Protein AF-A0A2U1K1M8-F1 (afdb_monomer_lite)

Foldseek 3Di:
DVVVVVVVVVVVVVVLVVVVVVVVVVLVVVVVVLVVVVVVVCCCPVVVPPPVDPPVVVDDPVNNVVVVVVNVVVVVVVVCCCPVVNPVVVVVVVVVVVVVVVVVVVVD

Structure (mmCIF, N/CA/C/O backbone):
data_AF-A0A2U1K1M8-F1
#
_entry.id   AF-A0A2U1K1M8-F1
#
loop_
_atom_site.group_PDB
_atom_site.id
_atom_site.type_symbol
_atom_site.label_atom_id
_atom_site.label_alt_id
_atom_site.label_comp_id
_atom_site.label_asym_id
_atom_site.label_entity_id
_atom_site.label_seq_id
_atom_site.pdbx_PDB_ins_code
_atom_site.Cartn_x
_atom_site.Cartn_y
_atom_site.Cartn_z
_atom_site.occupancy
_atom_site.B_iso_or_equiv
_atom_site.auth_seq_id
_atom_site.auth_comp_id
_atom_site.auth_asym_id
_atom_site.auth_atom_id
_atom_site.pdbx_PDB_model_num
ATOM 1 N N . MET A 1 1 ? -31.368 1.821 29.567 1.00 57.88 1 MET A N 1
ATOM 2 C CA . MET A 1 1 ? -29.893 1.701 29.676 1.00 57.88 1 MET A CA 1
ATOM 3 C C . MET A 1 1 ? -29.294 0.768 28.622 1.00 57.88 1 MET A C 1
ATOM 5 O O . MET A 1 1 ? -28.235 1.090 28.105 1.00 57.88 1 MET A O 1
ATOM 9 N N . GLU A 1 2 ? -29.953 -0.336 28.255 1.00 57.16 2 GLU A N 1
ATOM 10 C CA . GLU A 1 2 ? -29.450 -1.288 27.241 1.00 57.16 2 GLU A CA 1
ATOM 11 C C . GLU A 1 2 ? -29.419 -0.730 25.808 1.00 57.16 2 GLU A C 1
ATOM 13 O O . GLU A 1 2 ? -28.498 -1.015 25.053 1.00 57.16 2 GLU A O 1
ATOM 18 N N . ILE A 1 3 ? -30.365 0.146 25.460 1.00 66.19 3 ILE A N 1
ATOM 19 C CA . ILE A 1 3 ? -30.487 0.724 24.111 1.00 66.19 3 ILE A CA 1
ATOM 20 C C . ILE A 1 3 ? -29.250 1.567 23.746 1.00 66.19 3 ILE A C 1
ATOM 22 O O . ILE A 1 3 ? -28.656 1.381 22.690 1.00 66.19 3 ILE A O 1
ATOM 26 N N . HIS A 1 4 ? -28.786 2.421 24.668 1.00 63.06 4 HIS A N 1
ATOM 27 C CA . HIS A 1 4 ? -27.564 3.212 24.472 1.00 63.06 4 HIS A CA 1
ATOM 28 C C . HIS A 1 4 ? -26.294 2.354 24.435 1.00 63.06 4 HIS A C 1
ATOM 30 O O . HIS A 1 4 ? -25.322 2.726 23.785 1.00 63.06 4 HIS A O 1
ATOM 36 N N . ARG A 1 5 ? -26.288 1.199 25.114 1.00 66.44 5 ARG A N 1
ATOM 37 C CA . ARG A 1 5 ? -25.160 0.258 25.073 1.00 66.44 5 ARG A CA 1
ATOM 38 C C . ARG A 1 5 ? -25.030 -0.369 23.685 1.00 66.44 5 ARG A C 1
ATOM 40 O O . ARG A 1 5 ? -23.929 -0.371 23.140 1.00 66.44 5 ARG A O 1
ATOM 47 N N . ASN A 1 6 ? -26.144 -0.819 23.108 1.00 74.00 6 ASN A N 1
ATOM 48 C CA . ASN A 1 6 ? -26.162 -1.371 21.753 1.00 74.00 6 ASN A CA 1
ATOM 49 C C . ASN A 1 6 ? -25.720 -0.333 20.716 1.00 74.00 6 ASN A C 1
ATOM 51 O O . ASN A 1 6 ? -24.874 -0.645 19.887 1.00 74.00 6 ASN A O 1
ATOM 55 N N . GLU A 1 7 ? -26.183 0.916 20.824 1.00 75.12 7 GLU A N 1
ATOM 56 C CA . GLU A 1 7 ? -25.742 2.004 19.937 1.00 75.12 7 GLU A CA 1
ATOM 57 C C . GLU A 1 7 ? -24.223 2.251 19.985 1.00 75.12 7 GLU A C 1
ATOM 59 O O . GLU A 1 7 ? -23.598 2.507 18.955 1.00 75.12 7 GLU A O 1
ATOM 64 N N . TYR A 1 8 ? -23.608 2.199 21.174 1.00 75.06 8 TYR A N 1
ATOM 65 C CA . TYR A 1 8 ? -22.160 2.382 21.322 1.00 75.06 8 TYR A CA 1
ATOM 66 C C . TYR A 1 8 ? -21.369 1.205 20.744 1.00 75.06 8 TYR A C 1
ATOM 68 O O . TYR A 1 8 ? -20.386 1.423 20.034 1.00 75.06 8 TYR A O 1
ATOM 76 N N . GLN A 1 9 ? -21.812 -0.028 21.007 1.00 75.12 9 GLN A N 1
ATOM 77 C CA . GLN A 1 9 ? -21.178 -1.227 20.453 1.00 75.12 9 GLN A CA 1
ATOM 78 C C . GLN A 1 9 ? -21.289 -1.262 18.925 1.00 75.12 9 GLN A C 1
ATOM 80 O O . GLN A 1 9 ? -20.314 -1.564 18.241 1.00 75.12 9 GLN A O 1
ATOM 85 N N . GLU A 1 10 ? -22.445 -0.892 18.377 1.00 74.75 10 GLU A N 1
ATOM 86 C CA . GLU A 1 10 ? -22.675 -0.859 16.934 1.00 74.75 10 GLU A CA 1
ATOM 87 C C . GLU A 1 10 ? -21.791 0.193 16.245 1.00 74.75 10 GLU A C 1
ATOM 89 O O . GLU A 1 10 ? -21.143 -0.102 15.237 1.00 74.75 10 GLU A O 1
ATOM 94 N N . LYS A 1 11 ? -21.660 1.392 16.830 1.00 78.38 11 LYS A N 1
ATOM 95 C CA . LYS A 1 11 ? -20.746 2.434 16.326 1.00 78.38 11 LYS A CA 1
ATOM 96 C C . LYS A 1 11 ? -19.290 1.973 16.314 1.00 78.38 11 LYS A C 1
ATOM 98 O O . LYS A 1 11 ? -18.592 2.208 15.328 1.00 78.38 11 LYS A O 1
ATOM 103 N N . GLU A 1 12 ? -18.838 1.296 17.366 1.00 77.50 12 GLU A N 1
ATOM 104 C CA . GLU A 1 12 ? -17.462 0.802 17.467 1.00 77.50 12 GLU A CA 1
ATOM 105 C C . GLU A 1 12 ? -17.166 -0.295 16.428 1.00 77.50 12 GLU A C 1
ATOM 107 O O . GLU A 1 12 ? -16.140 -0.245 15.742 1.00 77.50 12 GLU A O 1
ATOM 112 N N . LEU A 1 13 ? -18.099 -1.232 16.227 1.00 76.75 13 LEU A N 1
ATOM 113 C CA . LEU A 1 13 ? -18.001 -2.271 15.194 1.00 76.75 13 LEU A CA 1
ATOM 114 C C . LEU A 1 13 ? -17.941 -1.673 13.781 1.00 76.75 13 LEU A C 1
ATOM 116 O O . LEU A 1 13 ? -17.097 -2.069 12.968 1.00 76.75 13 LEU A O 1
ATOM 120 N N . VAL A 1 14 ? -18.783 -0.676 13.499 1.00 78.00 14 VAL A N 1
ATOM 121 C CA . VAL A 1 14 ? -18.777 0.053 12.221 1.00 78.00 14 VAL A CA 1
ATOM 122 C C . VAL A 1 14 ? -17.448 0.779 12.011 1.00 78.00 14 VAL A C 1
ATOM 124 O O . VAL A 1 14 ? -16.916 0.797 10.896 1.00 78.00 14 VAL A O 1
ATOM 127 N N . GLU A 1 15 ? -16.870 1.356 13.061 1.00 76.69 15 GLU A N 1
ATOM 128 C CA . GLU A 1 15 ? -15.599 2.070 12.971 1.00 76.69 15 GLU A CA 1
ATOM 129 C C . GLU A 1 15 ? -14.413 1.127 12.717 1.00 76.69 15 GLU A C 1
ATOM 131 O O . GLU A 1 15 ? -13.528 1.442 11.911 1.00 76.69 15 GLU A O 1
ATOM 136 N N . ILE A 1 16 ? -14.421 -0.056 13.336 1.00 75.94 16 ILE A N 1
ATOM 137 C CA . ILE A 1 16 ? -13.453 -1.131 13.080 1.00 75.94 16 ILE A CA 1
ATOM 138 C C . ILE A 1 16 ? -13.560 -1.598 11.624 1.00 75.94 16 ILE A C 1
ATOM 140 O O . ILE A 1 16 ? -12.555 -1.606 10.903 1.00 75.94 16 ILE A O 1
ATOM 144 N N . ALA A 1 17 ? -14.774 -1.896 11.152 1.00 73.75 17 ALA A N 1
ATOM 145 C CA . ALA A 1 17 ? -15.017 -2.278 9.763 1.00 73.75 17 ALA A CA 1
ATOM 146 C C . ALA A 1 17 ? -14.530 -1.193 8.784 1.00 73.75 17 ALA A C 1
ATOM 148 O O . ALA A 1 17 ? -13.829 -1.489 7.811 1.00 73.75 17 ALA A O 1
ATOM 149 N N . ARG A 1 18 ? -14.789 0.089 9.082 1.00 74.00 18 ARG A N 1
ATOM 150 C CA . ARG A 1 18 ? -14.281 1.224 8.291 1.00 74.00 18 ARG A CA 1
ATOM 151 C C . ARG A 1 18 ? -12.759 1.265 8.229 1.00 74.00 18 ARG A C 1
ATOM 153 O O . ARG A 1 18 ? -12.205 1.509 7.156 1.00 74.00 18 ARG A O 1
ATOM 160 N N . ARG A 1 19 ? -12.066 1.043 9.350 1.00 73.75 19 ARG A N 1
ATOM 161 C CA . ARG A 1 19 ? -10.592 1.037 9.394 1.00 73.75 19 ARG A CA 1
ATOM 162 C C . ARG A 1 19 ? -10.015 -0.110 8.568 1.00 73.75 19 ARG A C 1
ATOM 164 O O . ARG A 1 19 ? -9.051 0.127 7.836 1.00 73.75 19 ARG A O 1
ATOM 171 N N . LYS A 1 20 ? -10.626 -1.300 8.616 1.00 69.38 20 LYS A N 1
ATOM 172 C CA . LYS A 1 20 ? -10.247 -2.441 7.763 1.00 69.38 20 LYS A CA 1
ATOM 173 C C . LYS A 1 20 ? -10.362 -2.087 6.285 1.00 69.38 20 LYS A C 1
ATOM 175 O O . LYS A 1 20 ? -9.379 -2.184 5.555 1.00 69.38 20 LYS A O 1
ATOM 180 N N . VAL A 1 21 ? -11.527 -1.591 5.867 1.00 72.31 21 VAL A N 1
ATOM 181 C CA . VAL A 1 21 ? -11.783 -1.215 4.468 1.00 72.31 21 VAL A CA 1
ATOM 182 C C . VAL A 1 21 ? -10.840 -0.102 4.007 1.00 72.31 21 VAL A C 1
ATOM 184 O O . VAL A 1 21 ? -10.323 -0.159 2.895 1.00 72.31 21 VAL A O 1
ATOM 187 N N . LYS A 1 22 ? -10.552 0.892 4.857 1.00 72.50 22 LYS A N 1
ATOM 188 C CA . LYS A 1 22 ? -9.645 1.997 4.513 1.00 72.50 22 LYS A CA 1
ATOM 189 C C . LYS A 1 22 ? -8.202 1.524 4.308 1.00 72.50 22 LYS A C 1
ATOM 191 O O . LYS A 1 22 ? -7.565 1.964 3.352 1.00 72.50 22 LYS A O 1
ATOM 196 N N . LYS A 1 23 ? -7.706 0.613 5.155 1.00 69.06 23 LYS A N 1
ATOM 197 C CA . LYS A 1 23 ? -6.386 -0.018 4.970 1.00 69.06 23 LYS A CA 1
ATOM 198 C C . LYS A 1 23 ? -6.339 -0.844 3.686 1.00 69.06 23 LYS A C 1
ATOM 200 O O . LYS A 1 23 ? -5.415 -0.677 2.894 1.00 69.06 23 LYS A O 1
ATOM 205 N N . LEU A 1 24 ? -7.376 -1.647 3.443 1.00 70.75 24 LEU A N 1
ATOM 206 C CA . LEU A 1 24 ? -7.492 -2.462 2.236 1.00 70.75 24 LEU A CA 1
ATOM 207 C C . LEU A 1 24 ? -7.472 -1.592 0.971 1.00 70.75 24 LEU A C 1
ATOM 209 O O . LEU A 1 24 ? -6.707 -1.844 0.046 1.00 70.75 24 LEU A O 1
ATOM 213 N N . LYS A 1 25 ? -8.261 -0.513 0.962 1.00 70.19 25 LYS A N 1
ATOM 214 C CA . LYS A 1 25 ? -8.361 0.420 -0.166 1.00 70.19 25 LYS A CA 1
ATOM 215 C C . LYS A 1 25 ? -7.026 1.103 -0.471 1.00 70.19 25 LYS A C 1
ATOM 217 O O . LYS A 1 25 ? -6.676 1.240 -1.638 1.00 70.19 25 LYS A O 1
ATOM 222 N N . GLY A 1 26 ? -6.272 1.497 0.559 1.00 69.31 26 GLY A N 1
ATOM 223 C CA . GLY A 1 26 ? -4.935 2.069 0.390 1.00 69.31 26 GLY A CA 1
ATOM 224 C C . GLY A 1 26 ? -3.985 1.104 -0.318 1.00 69.31 26 GLY A C 1
ATOM 225 O O . GLY A 1 26 ? -3.331 1.484 -1.284 1.00 69.31 26 GLY A O 1
ATOM 226 N N . PHE A 1 27 ? -3.969 -0.159 0.096 1.00 71.19 27 PHE A N 1
ATOM 227 C CA . PHE A 1 27 ? -3.137 -1.181 -0.532 1.00 71.19 27 PHE A CA 1
ATOM 228 C C . PHE A 1 27 ? -3.544 -1.509 -1.964 1.00 71.19 27 PHE A C 1
ATOM 230 O O . PHE A 1 27 ? -2.681 -1.547 -2.835 1.00 71.19 27 PHE A O 1
ATOM 237 N N . TYR A 1 28 ? -4.842 -1.678 -2.232 1.00 70.62 28 TYR A N 1
ATOM 238 C CA . TYR A 1 28 ? -5.330 -1.940 -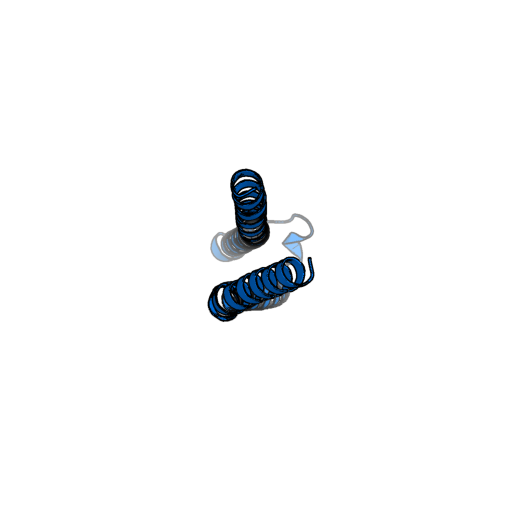3.589 1.00 70.62 28 TYR A CA 1
ATOM 239 C C . TYR A 1 28 ? -4.927 -0.833 -4.567 1.00 70.62 28 TYR A C 1
ATOM 241 O O . TYR A 1 28 ? -4.572 -1.135 -5.700 1.00 70.62 28 TYR A O 1
ATOM 249 N N . ILE A 1 29 ? -4.911 0.433 -4.134 1.00 73.50 29 ILE A N 1
ATOM 250 C CA . ILE A 1 29 ? -4.428 1.546 -4.965 1.00 73.50 29 ILE A CA 1
ATOM 251 C C . ILE A 1 29 ? -2.936 1.387 -5.284 1.00 73.50 29 ILE A C 1
ATOM 253 O O . ILE A 1 29 ? -2.549 1.501 -6.445 1.00 73.50 29 ILE A O 1
ATOM 257 N N . HIS A 1 30 ? -2.101 1.083 -4.287 1.00 71.94 30 HIS A N 1
ATOM 258 C CA . HIS A 1 30 ? -0.664 0.880 -4.507 1.00 71.94 30 HIS A CA 1
ATOM 259 C C . HIS A 1 30 ? -0.401 -0.338 -5.404 1.00 71.94 30 HIS A C 1
ATOM 261 O O . HIS A 1 30 ? 0.415 -0.258 -6.319 1.00 71.94 30 HIS A O 1
ATOM 267 N N . ALA A 1 31 ? -1.135 -1.434 -5.196 1.00 73.62 31 ALA A N 1
ATOM 268 C CA . ALA A 1 31 ? -1.064 -2.638 -6.019 1.00 73.62 31 ALA A CA 1
ATOM 269 C C . ALA A 1 31 ? -1.498 -2.387 -7.464 1.00 73.62 31 ALA A C 1
ATOM 271 O O . ALA A 1 31 ? -0.851 -2.858 -8.395 1.00 73.62 31 ALA A O 1
ATOM 272 N N . PHE A 1 32 ? -2.557 -1.605 -7.659 1.00 74.38 32 PHE A N 1
ATOM 273 C CA . PHE A 1 32 ? -3.051 -1.241 -8.981 1.00 74.38 32 PHE A CA 1
ATOM 274 C C . PHE A 1 32 ? -2.048 -0.365 -9.744 1.00 74.38 32 PHE A C 1
ATOM 276 O O . PHE A 1 32 ? -1.753 -0.638 -10.906 1.00 74.38 32 PHE A O 1
ATOM 283 N N . ILE A 1 33 ? -1.459 0.638 -9.083 1.00 76.88 33 ILE A N 1
ATOM 284 C CA . ILE A 1 33 ? -0.405 1.479 -9.674 1.00 76.88 33 ILE A CA 1
ATOM 285 C C . ILE A 1 33 ? 0.832 0.636 -10.020 1.00 76.88 33 ILE A C 1
ATOM 287 O O . ILE A 1 33 ? 1.394 0.786 -11.105 1.00 76.88 33 ILE A O 1
ATOM 291 N N . TYR A 1 34 ? 1.231 -0.281 -9.134 1.00 73.50 34 TYR A N 1
ATOM 292 C CA . TYR A 1 34 ? 2.346 -1.194 -9.379 1.00 73.50 34 TYR A CA 1
ATOM 293 C C . TYR A 1 34 ? 2.090 -2.109 -10.586 1.00 73.50 34 TYR A C 1
ATOM 295 O O . TYR A 1 34 ? 2.947 -2.223 -11.464 1.00 73.50 34 TYR A O 1
ATOM 303 N N . LEU A 1 35 ? 0.892 -2.695 -10.682 1.00 79.44 35 LEU A N 1
ATOM 304 C CA . LEU A 1 35 ? 0.490 -3.538 -11.809 1.00 79.44 35 LEU A CA 1
ATOM 305 C C . LEU A 1 35 ? 0.563 -2.777 -13.139 1.00 79.44 35 LEU A C 1
ATOM 307 O O . LEU A 1 35 ? 1.085 -3.306 -14.119 1.00 79.44 35 LEU A O 1
ATOM 311 N N . ILE A 1 36 ? 0.102 -1.523 -13.165 1.00 78.19 36 ILE A N 1
ATOM 312 C CA . ILE A 1 36 ? 0.223 -0.656 -14.345 1.00 78.19 36 ILE A CA 1
ATOM 313 C C . ILE A 1 36 ? 1.698 -0.428 -14.699 1.00 78.19 36 ILE A C 1
ATOM 315 O O . ILE A 1 36 ? 2.063 -0.537 -15.868 1.00 78.19 36 ILE A O 1
ATOM 319 N N . GLY A 1 37 ? 2.561 -0.168 -13.713 1.00 73.81 37 GLY A N 1
ATOM 320 C CA . GLY A 1 37 ? 4.001 -0.004 -13.935 1.00 73.81 37 GLY A CA 1
ATOM 321 C C . GLY A 1 37 ? 4.660 -1.239 -14.561 1.00 73.81 37 GLY A C 1
ATOM 322 O O . GLY A 1 37 ? 5.442 -1.108 -15.504 1.00 73.81 37 GLY A O 1
ATOM 323 N N . VAL A 1 38 ? 4.298 -2.438 -14.095 1.00 76.88 38 VAL A N 1
ATOM 324 C CA . VAL A 1 38 ? 4.775 -3.710 -14.664 1.00 76.88 38 VAL A CA 1
ATOM 325 C C . VAL A 1 38 ? 4.261 -3.907 -16.092 1.00 76.88 38 VAL A C 1
ATOM 327 O O . VAL A 1 38 ? 5.040 -4.266 -16.973 1.00 76.88 38 VAL A O 1
ATOM 330 N N . LEU A 1 39 ? 2.981 -3.624 -16.353 1.00 79.69 39 LEU A N 1
ATOM 331 C CA . LEU A 1 39 ? 2.406 -3.720 -17.700 1.00 79.69 39 LEU A CA 1
ATOM 332 C C . LEU A 1 39 ? 3.105 -2.775 -18.685 1.00 79.69 39 LEU A C 1
ATOM 334 O O . LEU A 1 39 ? 3.461 -3.192 -19.785 1.00 79.69 39 LEU A O 1
ATOM 338 N N . VAL A 1 40 ? 3.361 -1.527 -18.283 1.00 74.50 40 VAL A N 1
ATOM 339 C CA . VAL A 1 40 ? 4.097 -0.551 -19.105 1.00 74.50 40 VAL A CA 1
ATOM 340 C C . VAL A 1 40 ? 5.531 -1.019 -19.371 1.00 74.50 40 VAL A C 1
ATOM 342 O O . VAL A 1 40 ? 6.019 -0.877 -20.492 1.00 74.50 40 VAL A O 1
ATOM 345 N N . PHE A 1 41 ? 6.199 -1.619 -18.381 1.00 72.19 41 PHE A N 1
ATOM 346 C CA . PHE A 1 41 ? 7.537 -2.183 -18.562 1.00 72.19 41 PHE A CA 1
ATOM 347 C C . PHE A 1 41 ? 7.547 -3.346 -19.566 1.00 72.19 41 PHE A C 1
ATOM 349 O O . PHE A 1 41 ? 8.376 -3.354 -20.474 1.00 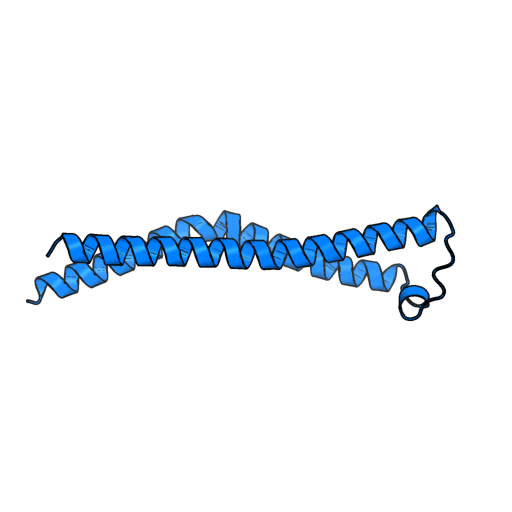72.19 41 PHE A O 1
ATOM 356 N N . ILE A 1 42 ? 6.598 -4.281 -19.457 1.00 76.00 42 ILE A N 1
ATOM 357 C CA . ILE A 1 42 ? 6.455 -5.398 -20.404 1.00 76.00 42 ILE A CA 1
ATOM 358 C C . ILE A 1 42 ? 6.180 -4.871 -21.817 1.00 76.00 42 ILE A C 1
ATOM 360 O O . ILE A 1 42 ? 6.799 -5.336 -22.769 1.00 76.00 42 ILE A O 1
ATOM 364 N N . LEU A 1 43 ? 5.307 -3.869 -21.966 1.00 77.12 43 LEU A N 1
ATOM 365 C CA . LEU A 1 43 ? 5.023 -3.242 -23.262 1.00 77.12 43 LEU A CA 1
ATOM 366 C C . LEU A 1 43 ? 6.266 -2.580 -23.873 1.00 77.12 43 LEU A C 1
ATOM 368 O O . LEU A 1 43 ? 6.518 -2.721 -25.067 1.00 77.12 43 LEU A O 1
ATOM 372 N N . LYS A 1 44 ? 7.076 -1.891 -23.067 1.00 70.62 44 LYS A N 1
ATOM 373 C CA . LYS A 1 44 ? 8.337 -1.296 -23.529 1.00 70.62 44 LYS A CA 1
ATOM 374 C C . LYS A 1 44 ? 9.328 -2.367 -24.005 1.00 70.62 44 LYS A C 1
ATOM 376 O O . LYS A 1 44 ? 9.882 -2.231 -25.090 1.00 70.62 44 LYS A O 1
ATOM 381 N N . GLU A 1 45 ? 9.549 -3.402 -23.195 1.00 73.00 45 GLU A N 1
ATOM 382 C CA . GLU A 1 45 ? 10.601 -4.402 -23.422 1.00 73.00 45 GLU A CA 1
ATOM 383 C C . GLU A 1 45 ? 10.227 -5.417 -24.513 1.00 73.00 45 GLU A C 1
ATOM 385 O O . GLU A 1 45 ? 11.030 -5.696 -25.397 1.00 73.00 45 GLU A O 1
ATOM 390 N N . TYR A 1 46 ? 8.995 -5.940 -24.492 1.00 73.44 46 TYR A N 1
ATOM 391 C CA . TYR A 1 46 ? 8.558 -7.000 -25.411 1.00 73.44 46 TYR A CA 1
ATOM 392 C C . TYR A 1 46 ? 7.933 -6.478 -26.703 1.00 73.44 46 TYR A C 1
ATOM 394 O O . TYR A 1 46 ? 8.074 -7.113 -27.744 1.00 73.44 46 TYR A O 1
ATOM 402 N N . PHE A 1 47 ? 7.238 -5.339 -26.658 1.00 72.62 47 PHE A N 1
ATOM 403 C CA . PHE A 1 47 ? 6.600 -4.762 -27.848 1.00 72.62 47 PHE A CA 1
ATOM 404 C C . PHE A 1 47 ? 7.443 -3.649 -28.483 1.00 72.62 47 PHE A C 1
ATOM 406 O O . PHE A 1 47 ? 7.016 -3.044 -29.465 1.00 72.62 47 PHE A O 1
ATOM 413 N N . GLY A 1 48 ? 8.637 -3.372 -27.939 1.00 65.44 48 GLY A N 1
ATOM 414 C CA . GLY A 1 48 ? 9.579 -2.397 -28.490 1.00 65.44 48 GLY A CA 1
ATOM 415 C C . GLY A 1 48 ? 9.028 -0.971 -28.540 1.00 65.44 48 GLY A C 1
ATOM 416 O O . GLY A 1 48 ? 9.502 -0.160 -29.334 1.00 65.44 48 GLY A O 1
ATOM 417 N N . VAL A 1 49 ? 8.006 -0.660 -27.733 1.00 64.56 49 VAL A N 1
ATOM 418 C CA . VAL A 1 49 ? 7.348 0.649 -27.747 1.00 64.56 49 VAL A CA 1
ATOM 419 C C . VAL A 1 49 ? 8.331 1.690 -27.201 1.00 64.56 49 VAL A C 1
ATOM 421 O O . VAL A 1 49 ? 8.733 1.594 -26.034 1.00 64.56 49 VAL A O 1
ATOM 424 N N . PRO A 1 50 ? 8.732 2.705 -27.991 1.00 60.91 50 PRO A N 1
ATOM 425 C CA . PRO A 1 50 ? 9.697 3.698 -27.545 1.00 60.91 50 PRO A CA 1
ATOM 426 C C . PRO A 1 50 ? 9.022 4.686 -26.589 1.00 60.91 50 PRO A C 1
ATOM 428 O O . PRO A 1 50 ? 8.595 5.777 -26.970 1.00 60.91 50 PRO A O 1
ATOM 431 N N . PHE A 1 51 ? 8.948 4.327 -25.309 1.00 63.78 51 PHE A N 1
ATOM 432 C CA . PHE A 1 51 ? 8.587 5.261 -24.247 1.00 63.78 51 PHE A CA 1
ATOM 433 C C . PHE A 1 51 ? 9.765 6.206 -23.970 1.00 63.78 51 PHE A C 1
ATOM 435 O O . PHE A 1 51 ? 10.524 6.042 -23.017 1.00 63.78 51 PHE A O 1
ATOM 442 N N . ASN A 1 52 ? 9.917 7.217 -24.826 1.00 61.41 52 ASN A N 1
ATOM 443 C CA . ASN A 1 52 ? 10.942 8.262 -24.716 1.00 61.41 52 ASN A CA 1
ATOM 444 C C . ASN A 1 52 ? 10.600 9.368 -23.697 1.00 61.41 52 ASN A C 1
ATOM 446 O O . ASN A 1 52 ? 11.299 10.377 -23.622 1.00 61.41 52 ASN A O 1
ATOM 450 N N . PHE A 1 53 ? 9.548 9.191 -22.894 1.00 61.97 53 PHE A N 1
ATOM 451 C CA . PHE A 1 53 ? 9.168 10.141 -21.852 1.00 61.97 53 PHE A CA 1
ATOM 452 C C . PHE A 1 53 ? 10.052 9.991 -20.609 1.00 61.97 53 PHE A C 1
ATOM 454 O O . PHE A 1 53 ? 10.305 8.890 -20.123 1.00 61.97 53 PHE A O 1
ATOM 461 N N . PHE A 1 54 ? 10.516 11.112 -20.064 1.00 51.66 54 PHE A N 1
ATOM 462 C CA . PHE A 1 54 ? 11.170 11.165 -18.757 1.00 51.66 54 PHE A CA 1
ATOM 463 C C . PHE A 1 54 ? 10.089 11.031 -17.668 1.00 51.66 54 PHE A C 1
ATOM 465 O O . PHE A 1 54 ? 9.107 11.769 -17.744 1.00 51.66 54 PHE A O 1
ATOM 472 N N . PRO A 1 55 ? 10.188 10.111 -16.684 1.00 59.12 55 PRO A N 1
ATOM 473 C CA . PRO A 1 55 ? 11.347 9.307 -16.262 1.00 59.12 55 PRO A CA 1
ATOM 474 C C . PRO A 1 55 ? 11.434 7.878 -16.849 1.00 59.12 55 PRO A C 1
ATOM 476 O O . PRO A 1 55 ? 12.403 7.171 -16.576 1.00 59.12 55 PRO A O 1
ATOM 479 N N . LEU A 1 56 ? 10.467 7.438 -17.663 1.00 60.75 56 LEU A N 1
ATOM 480 C CA . LEU A 1 56 ? 10.393 6.075 -18.227 1.00 60.75 56 LEU A CA 1
ATOM 481 C C . LEU A 1 56 ? 11.628 5.689 -19.065 1.00 60.75 56 LEU A C 1
ATOM 483 O O . LEU A 1 56 ? 12.026 4.524 -19.074 1.00 60.75 56 LEU A O 1
ATOM 487 N N . LYS A 1 57 ? 12.287 6.669 -19.698 1.00 62.09 57 LYS A N 1
ATOM 488 C CA . LYS A 1 57 ? 13.552 6.480 -20.429 1.00 62.09 57 LYS A CA 1
ATOM 489 C C . LYS A 1 57 ? 14.700 5.956 -19.548 1.00 62.09 57 LYS A C 1
ATOM 491 O O . LYS A 1 57 ? 15.545 5.216 -20.041 1.00 62.09 57 LYS A O 1
ATOM 496 N N . HIS A 1 58 ? 14.730 6.315 -18.261 1.00 62.97 58 HIS A N 1
ATOM 497 C CA . HIS A 1 58 ? 15.786 5.920 -17.313 1.00 62.97 58 HIS A CA 1
ATOM 498 C C . HIS A 1 58 ? 15.394 4.748 -16.410 1.00 62.97 58 HIS A C 1
ATOM 500 O O . HIS A 1 58 ? 16.211 4.287 -15.611 1.00 62.97 58 HIS A O 1
ATOM 506 N N . ILE A 1 59 ? 14.162 4.245 -16.528 1.00 64.25 59 ILE A N 1
ATOM 507 C CA . ILE A 1 59 ? 13.758 3.023 -15.839 1.00 64.25 59 ILE A CA 1
ATOM 508 C C . ILE A 1 59 ? 14.500 1.849 -16.484 1.00 64.25 59 ILE A C 1
ATOM 510 O O . ILE A 1 59 ? 14.148 1.369 -17.565 1.00 64.25 59 ILE A O 1
ATOM 514 N N . ASN A 1 60 ? 15.556 1.421 -15.794 1.00 66.56 60 ASN A N 1
ATOM 515 C CA . ASN A 1 60 ? 16.274 0.176 -16.027 1.00 66.56 60 ASN A CA 1
ATOM 516 C C . ASN A 1 60 ? 15.656 -0.956 -15.202 1.00 66.56 60 ASN A C 1
ATOM 518 O O . ASN A 1 60 ? 15.036 -0.712 -14.163 1.00 66.56 60 ASN A O 1
ATOM 522 N N . PHE A 1 61 ? 15.902 -2.199 -15.624 1.00 67.69 61 PHE A N 1
ATOM 523 C CA . PHE A 1 61 ? 15.465 -3.409 -14.918 1.00 67.69 61 PHE A CA 1
ATOM 524 C C . PHE A 1 61 ? 15.795 -3.365 -13.416 1.00 67.69 61 PHE A C 1
ATOM 526 O O . PHE A 1 61 ? 14.956 -3.705 -12.593 1.00 67.69 61 PHE A O 1
ATOM 533 N N . PHE A 1 62 ? 16.967 -2.838 -13.042 1.00 70.38 62 PHE A N 1
ATOM 534 C CA . PHE A 1 62 ? 17.369 -2.649 -11.643 1.00 70.38 62 PHE A CA 1
ATOM 535 C C . PHE A 1 62 ? 16.446 -1.717 -10.847 1.00 70.38 62 PHE A C 1
ATOM 537 O O . PHE A 1 62 ? 16.072 -2.040 -9.723 1.00 70.38 62 PHE A O 1
ATOM 544 N N . ALA A 1 63 ? 16.057 -0.573 -11.417 1.00 73.94 63 ALA A N 1
ATOM 545 C CA . ALA A 1 63 ? 15.159 0.362 -10.743 1.00 73.94 63 ALA A CA 1
ATOM 546 C C . ALA A 1 63 ? 13.780 -0.277 -10.535 1.00 73.94 63 ALA A C 1
ATOM 548 O O . ALA A 1 63 ? 13.205 -0.173 -9.452 1.00 73.94 63 ALA A O 1
ATOM 549 N N . LEU A 1 64 ? 13.290 -1.001 -11.546 1.00 74.50 64 LEU A N 1
ATOM 550 C CA . LEU A 1 64 ? 12.030 -1.730 -11.458 1.00 74.50 64 LEU A CA 1
ATOM 551 C C . LEU A 1 64 ? 12.105 -2.880 -10.439 1.00 74.50 64 LEU A C 1
ATOM 553 O O . LEU A 1 64 ? 11.175 -3.061 -9.663 1.00 74.50 64 LEU A O 1
ATOM 557 N N . ALA A 1 65 ? 13.218 -3.616 -10.389 1.00 74.25 65 ALA A N 1
ATOM 558 C CA . ALA A 1 65 ? 13.437 -4.722 -9.456 1.00 74.25 65 ALA A CA 1
ATOM 559 C C . ALA A 1 65 ? 13.495 -4.254 -7.991 1.00 74.25 65 ALA A C 1
ATOM 561 O O . ALA A 1 65 ? 12.932 -4.907 -7.108 1.00 74.25 65 ALA A O 1
ATOM 562 N N . ILE A 1 66 ? 14.113 -3.097 -7.728 1.00 79.75 66 ILE A N 1
ATOM 563 C CA . ILE A 1 66 ? 14.137 -2.482 -6.393 1.00 79.75 66 ILE A CA 1
ATOM 564 C C . ILE A 1 66 ? 12.726 -2.037 -5.994 1.00 79.75 66 ILE A C 1
ATOM 566 O O . ILE A 1 66 ? 12.256 -2.387 -4.911 1.00 79.75 66 ILE A O 1
ATOM 570 N N . TRP A 1 67 ? 12.014 -1.336 -6.882 1.00 76.50 67 TRP A N 1
ATOM 571 C CA . TRP A 1 67 ? 10.630 -0.919 -6.631 1.00 76.50 67 TRP A CA 1
ATOM 572 C C . TRP A 1 67 ? 9.679 -2.111 -6.443 1.00 76.50 67 TRP A C 1
ATOM 574 O O . TRP A 1 67 ? 8.843 -2.091 -5.541 1.00 76.50 67 TRP A O 1
ATOM 584 N N . SER A 1 68 ? 9.860 -3.177 -7.224 1.00 75.25 68 SER A N 1
ATOM 585 C CA . SER A 1 68 ? 9.160 -4.458 -7.076 1.00 75.25 68 SER A CA 1
ATOM 586 C C . SER A 1 68 ? 9.430 -5.100 -5.721 1.00 75.25 68 SER A C 1
ATOM 588 O O . SER A 1 68 ? 8.501 -5.563 -5.067 1.00 75.25 68 SER A O 1
ATOM 590 N N . SER A 1 69 ? 10.684 -5.107 -5.269 1.00 79.56 69 SER A N 1
ATOM 591 C CA . SER A 1 69 ? 11.054 -5.681 -3.970 1.00 79.56 69 SER A CA 1
ATOM 592 C C . SER A 1 69 ? 10.406 -4.919 -2.811 1.00 79.56 69 SER A C 1
ATOM 594 O O . SER A 1 69 ? 9.840 -5.536 -1.912 1.00 79.56 69 SER A O 1
ATOM 596 N N . ILE A 1 70 ? 10.405 -3.582 -2.861 1.00 80.38 70 ILE A N 1
ATOM 597 C CA . ILE A 1 70 ? 9.742 -2.733 -1.855 1.00 80.38 70 ILE A CA 1
ATOM 598 C C . ILE A 1 70 ? 8.227 -2.978 -1.845 1.00 80.38 70 ILE A C 1
ATOM 600 O O . ILE A 1 70 ? 7.612 -3.081 -0.777 1.00 80.38 70 ILE A O 1
ATOM 604 N N . PHE A 1 71 ? 7.623 -3.116 -3.028 1.00 77.44 71 PHE A N 1
ATOM 605 C CA . PHE A 1 71 ? 6.210 -3.451 -3.153 1.00 77.44 71 PHE A CA 1
ATOM 606 C C . PHE A 1 71 ? 5.898 -4.833 -2.562 1.00 77.44 71 PHE A C 1
ATOM 608 O O . PHE A 1 71 ? 4.950 -4.966 -1.789 1.00 77.44 71 PHE A O 1
ATOM 615 N N . PHE A 1 72 ? 6.722 -5.843 -2.853 1.00 79.19 72 PHE A N 1
ATOM 616 C CA . PHE A 1 72 ? 6.568 -7.193 -2.311 1.00 79.19 72 PHE A CA 1
ATOM 617 C C . PHE A 1 72 ? 6.651 -7.217 -0.786 1.00 79.19 72 PHE A C 1
ATOM 619 O O . PHE A 1 72 ? 5.801 -7.831 -0.147 1.00 79.19 72 PHE A O 1
ATOM 626 N N . ILE A 1 73 ? 7.619 -6.512 -0.196 1.00 80.19 73 ILE A N 1
ATOM 627 C CA . ILE A 1 73 ? 7.738 -6.396 1.265 1.00 80.19 73 ILE A CA 1
ATOM 628 C C . ILE A 1 73 ? 6.471 -5.762 1.849 1.00 80.19 73 ILE A C 1
ATOM 630 O O . ILE A 1 73 ? 5.897 -6.292 2.797 1.00 80.19 73 ILE A O 1
ATOM 634 N N . SER A 1 74 ? 5.984 -4.682 1.236 1.00 75.44 74 SER A N 1
ATOM 635 C CA . SER A 1 74 ? 4.754 -4.004 1.668 1.00 75.44 74 SER A CA 1
ATOM 636 C C . SER A 1 74 ? 3.516 -4.907 1.543 1.00 75.44 74 SER A C 1
ATOM 638 O O . SER A 1 74 ? 2.619 -4.865 2.385 1.00 75.44 74 SER A O 1
ATOM 640 N N . ALA A 1 75 ? 3.460 -5.751 0.510 1.00 75.44 75 ALA A N 1
ATOM 641 C CA . ALA A 1 75 ? 2.383 -6.715 0.308 1.00 75.44 75 ALA A CA 1
ATOM 642 C C . ALA A 1 75 ? 2.420 -7.856 1.325 1.00 75.44 75 ALA A C 1
ATOM 644 O O . ALA A 1 75 ? 1.379 -8.208 1.880 1.00 75.44 75 ALA A O 1
ATOM 645 N N . ILE A 1 76 ? 3.607 -8.390 1.612 1.00 78.06 76 ILE A N 1
ATOM 646 C CA . ILE A 1 76 ? 3.802 -9.410 2.644 1.00 78.06 76 ILE A CA 1
ATOM 647 C C . ILE A 1 76 ? 3.405 -8.853 4.016 1.00 78.06 76 ILE A C 1
ATOM 649 O O . ILE A 1 76 ? 2.661 -9.511 4.738 1.00 78.06 76 ILE A O 1
ATOM 653 N N . ASP A 1 77 ? 3.819 -7.631 4.356 1.00 72.31 77 ASP A N 1
ATOM 654 C CA . ASP A 1 77 ? 3.493 -7.008 5.644 1.00 72.31 77 ASP A CA 1
ATOM 655 C C . ASP A 1 77 ? 1.977 -6.800 5.820 1.00 72.31 77 ASP A C 1
ATOM 657 O O . ASP A 1 77 ? 1.406 -7.070 6.885 1.00 72.31 77 ASP A O 1
ATOM 661 N N . MET A 1 78 ? 1.277 -6.425 4.742 1.00 69.69 78 MET A N 1
ATOM 662 C CA . MET A 1 78 ? -0.182 -6.361 4.762 1.00 69.69 78 MET A CA 1
ATOM 663 C C . MET A 1 78 ? -0.840 -7.745 4.868 1.00 69.69 78 MET A C 1
ATOM 665 O O . MET A 1 78 ? -1.803 -7.889 5.624 1.00 69.69 78 MET A O 1
ATOM 669 N N . LEU A 1 79 ? -0.346 -8.758 4.152 1.00 71.75 79 LEU A N 1
ATOM 670 C CA . LEU A 1 79 ? -0.870 -10.124 4.239 1.00 71.75 79 LEU A CA 1
ATOM 671 C C . LEU A 1 79 ? -0.684 -10.709 5.641 1.00 71.75 79 LEU A C 1
ATOM 673 O O . LEU A 1 79 ? -1.628 -11.269 6.192 1.00 71.75 79 LEU A O 1
ATOM 677 N N . ILE A 1 80 ? 0.487 -10.522 6.251 1.00 68.12 80 ILE A N 1
ATOM 678 C CA . ILE A 1 80 ? 0.767 -10.950 7.627 1.00 68.12 80 ILE A CA 1
ATOM 679 C C . ILE A 1 80 ? -0.130 -10.192 8.609 1.00 68.12 80 ILE A C 1
ATOM 681 O O . ILE A 1 80 ? -0.751 -10.803 9.478 1.00 68.12 80 ILE A O 1
ATOM 685 N N . THR A 1 81 ? -0.261 -8.872 8.462 1.00 66.06 81 THR A N 1
ATOM 686 C CA . THR A 1 81 ? -1.135 -8.076 9.334 1.00 66.06 81 THR A CA 1
ATOM 687 C C . THR A 1 81 ? -2.598 -8.507 9.219 1.00 66.06 81 THR A C 1
ATOM 689 O O . THR A 1 81 ? -3.295 -8.586 10.231 1.00 66.06 81 THR A O 1
ATOM 692 N N . TYR A 1 82 ? -3.071 -8.801 8.007 1.00 65.94 82 TYR A N 1
ATOM 693 C CA . TYR A 1 82 ? -4.448 -9.218 7.757 1.00 65.94 82 TYR A CA 1
ATOM 694 C C . TYR A 1 82 ? -4.722 -10.651 8.234 1.00 65.94 82 TYR A C 1
ATOM 696 O O . TYR A 1 82 ? -5.723 -10.882 8.905 1.00 65.94 82 TYR A O 1
ATOM 704 N N . HIS A 1 83 ? -3.828 -11.595 7.931 1.00 63.91 83 HIS A N 1
ATOM 705 C CA . HIS A 1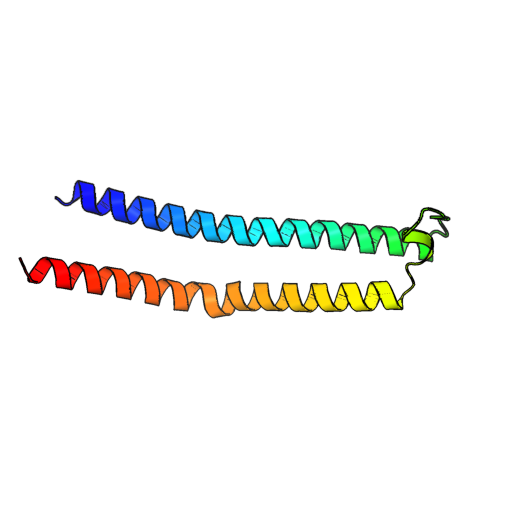 83 ? -4.029 -13.021 8.194 1.00 63.91 83 HIS A CA 1
ATOM 706 C C . HIS A 1 83 ? -3.590 -13.447 9.601 1.00 63.91 83 HIS A C 1
ATOM 708 O O . HIS A 1 83 ? -4.287 -14.207 10.261 1.00 63.91 83 HIS A O 1
ATOM 714 N N . PHE A 1 84 ? -2.452 -12.950 10.089 1.00 59.34 84 PHE A N 1
ATOM 715 C CA . PHE A 1 84 ? -1.859 -13.402 11.352 1.00 59.34 84 PHE A CA 1
ATOM 716 C C . PHE A 1 84 ? -2.248 -12.519 12.545 1.00 59.34 84 PHE A C 1
ATOM 718 O O . PHE A 1 84 ? -2.449 -13.009 13.658 1.00 59.34 84 PHE A O 1
ATOM 725 N N . PHE A 1 85 ? -2.377 -11.207 12.327 1.00 59.81 85 PHE A N 1
ATOM 726 C CA . PHE A 1 85 ? -2.692 -10.244 13.388 1.00 59.81 85 PHE A CA 1
ATOM 727 C C . PHE A 1 85 ? -4.152 -9.773 13.406 1.00 59.81 85 PHE A C 1
ATOM 729 O O . PHE A 1 85 ? -4.556 -9.187 14.405 1.00 59.81 85 PHE A O 1
ATOM 736 N N . GLY A 1 86 ? -4.949 -10.027 12.364 1.00 61.22 86 GLY A N 1
ATOM 737 C CA . GLY A 1 86 ? -6.298 -9.473 12.212 1.00 61.22 86 GLY A CA 1
ATOM 738 C C . GLY A 1 86 ? -7.295 -9.937 13.276 1.00 61.22 86 GLY A C 1
ATOM 739 O O . GLY A 1 86 ? -7.763 -9.125 14.068 1.00 61.22 86 GLY A O 1
ATOM 740 N N . GLU A 1 87 ? -7.606 -11.233 13.328 1.00 60.62 87 GLU A N 1
ATOM 741 C CA . GLU A 1 87 ? -8.654 -11.752 14.226 1.00 60.62 87 GLU A CA 1
ATOM 742 C C . GLU A 1 87 ? -8.199 -11.819 15.687 1.00 60.62 87 GLU A C 1
ATOM 744 O O . GLU A 1 87 ? -8.824 -11.226 16.566 1.00 60.62 87 GLU A O 1
ATOM 749 N N . ASN A 1 88 ? -7.050 -12.447 15.958 1.00 65.88 88 ASN A N 1
ATOM 750 C CA . ASN A 1 88 ? -6.584 -12.678 17.329 1.00 65.88 88 ASN A CA 1
ATOM 751 C C . ASN A 1 88 ? -6.270 -11.382 18.098 1.00 65.88 88 ASN A C 1
ATOM 753 O O . ASN A 1 88 ? -6.347 -11.338 19.330 1.00 65.88 88 ASN A O 1
ATOM 757 N N . TRP A 1 89 ? -5.827 -10.314 17.428 1.00 70.81 89 TRP A N 1
ATOM 758 C CA . TRP A 1 89 ? -5.601 -9.028 18.098 1.00 70.81 89 TRP A CA 1
ATOM 759 C C . TRP A 1 89 ? -6.911 -8.277 18.338 1.00 70.81 89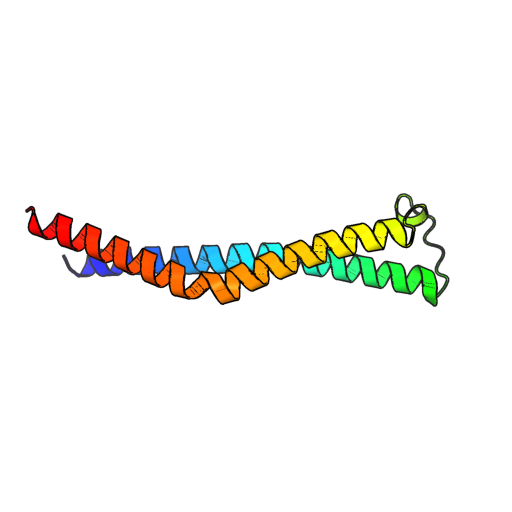 TRP A C 1
ATOM 761 O O . TRP A 1 89 ? -7.080 -7.706 19.420 1.00 70.81 89 TRP A O 1
ATOM 771 N N . GLU A 1 90 ? -7.832 -8.293 17.372 1.00 69.31 90 GLU A N 1
ATOM 772 C CA . GLU A 1 90 ? -9.129 -7.626 17.497 1.00 69.31 90 GLU A CA 1
ATOM 773 C C . GLU A 1 90 ? -9.984 -8.259 18.586 1.00 69.31 90 GLU A C 1
ATOM 775 O O . GLU A 1 90 ? -10.488 -7.542 19.451 1.00 69.31 90 GLU A O 1
ATOM 780 N N . GLU A 1 91 ? -10.048 -9.586 18.631 1.00 71.81 91 GLU A N 1
ATOM 781 C CA . GLU A 1 91 ? -10.785 -10.317 19.659 1.00 71.81 91 GLU A CA 1
ATOM 782 C C . GLU A 1 91 ? -10.235 -10.004 21.064 1.00 71.81 91 GLU A C 1
ATOM 784 O O . GLU A 1 91 ? -10.980 -9.687 21.996 1.00 71.81 91 GLU A O 1
ATOM 789 N N . ARG A 1 92 ? -8.902 -9.928 21.209 1.00 76.69 92 ARG A N 1
ATOM 790 C CA . ARG A 1 92 ? -8.240 -9.492 22.456 1.00 76.69 92 ARG A CA 1
ATOM 791 C C . ARG A 1 92 ? -8.459 -8.018 22.792 1.00 76.69 92 ARG A C 1
ATOM 793 O O . ARG A 1 92 ? -8.298 -7.625 23.954 1.00 76.69 92 ARG A O 1
ATOM 800 N N . LYS A 1 93 ? -8.741 -7.164 21.811 1.00 74.69 93 LYS A N 1
ATOM 801 C CA . LYS A 1 93 ? -9.019 -5.742 22.041 1.00 74.69 93 LYS A CA 1
ATOM 802 C C . LYS A 1 93 ? -10.461 -5.557 22.501 1.00 74.69 93 LYS A C 1
ATOM 804 O O . LYS A 1 93 ? -10.667 -4.911 23.527 1.00 74.69 93 LYS A O 1
ATOM 809 N N . ILE A 1 94 ? -11.401 -6.199 21.814 1.00 76.50 94 ILE A N 1
ATOM 810 C CA . ILE A 1 94 ? -12.826 -6.232 22.158 1.00 76.50 94 ILE A CA 1
ATOM 811 C C . ILE A 1 94 ? -13.012 -6.802 23.566 1.00 76.50 94 ILE A C 1
ATOM 813 O O . ILE A 1 94 ? -13.655 -6.172 24.405 1.00 76.50 94 ILE A O 1
ATOM 817 N N . LYS A 1 95 ? -12.355 -7.926 23.882 1.00 78.75 95 LYS A N 1
ATOM 818 C CA . LYS A 1 95 ? -12.398 -8.518 25.226 1.00 78.75 95 LYS A CA 1
ATOM 819 C C . LYS A 1 95 ? -11.899 -7.555 26.310 1.00 78.75 95 LYS A C 1
ATOM 821 O O . LYS A 1 95 ? -12.551 -7.397 27.336 1.00 78.75 95 LYS A O 1
ATOM 826 N N . ARG A 1 96 ? -10.794 -6.839 26.065 1.00 79.06 96 ARG A N 1
ATOM 827 C CA . ARG A 1 96 ? -10.265 -5.831 27.007 1.00 79.06 96 ARG A CA 1
ATOM 828 C C . ARG A 1 96 ? -11.193 -4.631 27.199 1.00 79.06 96 ARG A C 1
ATOM 830 O O . ARG A 1 96 ? -11.219 -4.065 28.290 1.00 79.06 96 ARG A O 1
ATOM 837 N N . ILE A 1 97 ? -11.901 -4.212 26.153 1.00 79.81 97 ILE A N 1
ATOM 838 C CA . ILE A 1 97 ? -12.861 -3.103 26.221 1.00 79.81 97 ILE A CA 1
ATOM 839 C C . ILE A 1 97 ? -14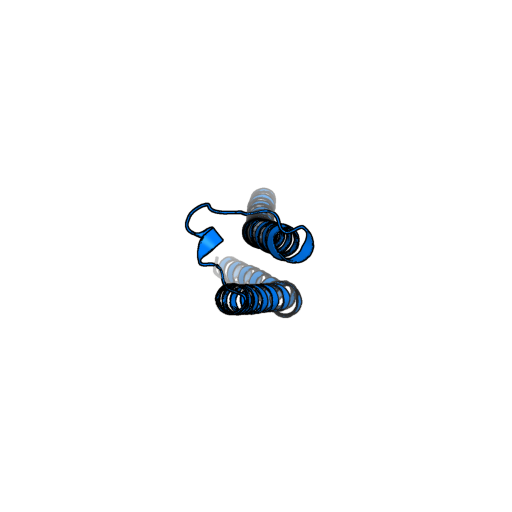.090 -3.541 27.025 1.00 79.81 97 ILE A C 1
ATOM 841 O O . ILE A 1 97 ? -14.450 -2.857 27.983 1.00 79.81 97 ILE A O 1
ATOM 845 N N . MET A 1 98 ? -14.638 -4.729 26.740 1.00 76.50 98 MET A N 1
ATOM 846 C CA . MET A 1 98 ? -15.728 -5.324 27.525 1.00 76.50 98 MET A CA 1
ATOM 847 C C . MET A 1 98 ? -15.359 -5.497 29.007 1.00 76.50 98 MET A C 1
ATOM 849 O O . MET A 1 98 ? -16.142 -5.136 29.884 1.00 76.50 98 MET A O 1
ATOM 853 N N . GLU A 1 99 ? -14.154 -5.988 29.312 1.00 78.69 99 GLU A N 1
ATOM 854 C CA . GLU A 1 99 ? -13.689 -6.145 30.696 1.00 78.69 99 GLU A CA 1
ATOM 855 C C . GLU A 1 99 ? -13.554 -4.801 31.427 1.00 78.69 99 GLU A C 1
ATOM 857 O O . GLU A 1 99 ? -13.981 -4.693 32.581 1.00 78.69 99 GLU A O 1
ATOM 862 N N . LYS A 1 100 ? -13.001 -3.764 30.776 1.00 74.00 100 LYS A N 1
ATOM 863 C CA . LYS A 1 100 ? -12.876 -2.419 31.366 1.00 74.00 100 LYS A CA 1
ATOM 864 C C . LYS A 1 100 ? -14.233 -1.794 31.682 1.00 74.00 100 LYS A C 1
ATOM 866 O O . LYS A 1 100 ? -14.388 -1.223 32.762 1.00 74.00 100 LYS A O 1
ATOM 871 N N . GLU A 1 101 ? -15.194 -1.916 30.773 1.00 66.62 101 GLU A N 1
ATOM 872 C CA . GLU A 1 101 ? -16.543 -1.385 30.979 1.00 66.62 101 GLU A CA 1
ATOM 873 C C . GLU A 1 101 ? -17.307 -2.179 32.050 1.00 66.62 101 GLU A C 1
ATOM 875 O O . GLU A 1 101 ? -17.925 -1.568 32.920 1.00 66.62 101 GLU A O 1
ATOM 880 N N . SER A 1 102 ? -17.179 -3.516 32.091 1.00 66.69 102 SER A N 1
ATOM 881 C CA . SER A 1 102 ? -17.788 -4.329 33.162 1.00 66.69 102 SER A CA 1
ATOM 882 C C . SER A 1 102 ? -17.256 -3.949 34.546 1.00 66.69 102 SER A C 1
ATOM 884 O O . SER A 1 102 ? -18.027 -3.801 35.492 1.00 66.69 102 SER A O 1
ATOM 886 N N . LYS A 1 103 ? -15.942 -3.695 34.660 1.00 68.38 103 LYS A N 1
ATOM 887 C CA . LYS A 1 103 ? -15.347 -3.220 35.909 1.00 68.38 103 LYS A CA 1
ATOM 888 C C . LYS A 1 103 ? -15.918 -1.859 36.273 1.00 68.38 103 LYS A C 1
ATOM 890 O O . LYS A 1 103 ? -16.403 -1.713 37.382 1.00 68.38 103 LYS A O 1
ATOM 895 N N . LYS A 1 104 ? -15.937 -0.891 35.354 1.00 62.53 104 LYS A N 1
ATOM 896 C CA . LYS A 1 104 ? -16.471 0.459 35.612 1.00 62.53 104 LYS A CA 1
ATOM 897 C C . LYS A 1 104 ? -17.936 0.452 36.071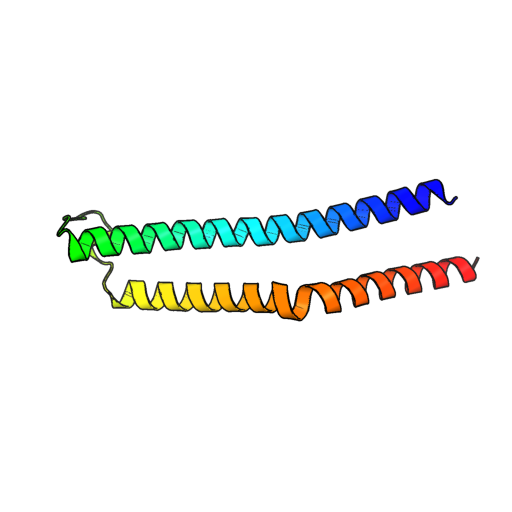 1.00 62.53 104 LYS A C 1
ATOM 899 O O . LYS A 1 104 ? -18.321 1.318 36.850 1.00 62.53 104 LYS A O 1
ATOM 904 N N . GLN A 1 105 ? -18.728 -0.517 35.615 1.00 58.34 105 GLN A N 1
ATOM 905 C CA . GLN A 1 105 ? -20.130 -0.661 35.998 1.00 58.34 105 GLN A CA 1
ATOM 906 C C . GLN A 1 105 ? -20.326 -1.242 37.411 1.00 58.34 105 GLN A C 1
ATOM 908 O O . GLN A 1 105 ? -21.322 -0.918 38.040 1.00 58.34 105 GLN A O 1
ATOM 913 N N . ASN A 1 106 ? -19.375 -2.032 37.921 1.00 56.22 106 ASN A N 1
ATOM 914 C CA . ASN A 1 106 ? -19.425 -2.626 39.268 1.00 56.22 106 ASN A CA 1
ATOM 915 C C . ASN A 1 106 ? -18.920 -1.687 40.384 1.00 56.22 106 ASN A C 1
ATOM 917 O O . ASN A 1 106 ? -19.021 -2.027 41.558 1.00 56.22 106 ASN A O 1
ATOM 921 N N . TRP A 1 107 ? -18.328 -0.540 40.030 1.00 54.97 107 TRP A N 1
ATOM 922 C CA . TRP A 1 107 ? -17.858 0.484 40.980 1.00 54.97 107 TRP A CA 1
ATOM 923 C C . TRP A 1 107 ? -18.893 1.603 41.229 1.00 54.97 107 TRP A C 1
ATOM 925 O O . TRP A 1 107 ? -18.577 2.579 41.909 1.00 54.97 107 TRP A O 1
ATOM 935 N N . LYS A 1 108 ? -20.104 1.486 40.673 1.00 42.94 108 LYS A N 1
ATOM 936 C CA . LYS A 1 108 ? -21.269 2.332 40.971 1.00 42.94 108 LYS A CA 1
ATOM 937 C C . LYS A 1 108 ? -22.360 1.483 41.602 1.00 42.94 108 LYS A C 1
ATOM 939 O O . LYS A 1 108 ? -23.085 2.049 42.442 1.00 42.94 108 LYS A O 1
#

Secondary structure (DSSP, 8-state):
-HHHHHHHHHHHHHHHHHHHHHHHHHHHHHHHHHHHHHHHHHHHHHS-----STTGGG--HHHHHHHHHHHHHHHHHHHHHHHTSHHHHHHHHHHHHHHHHHHHHHT-

Organism: NCBI:txid2169409

Sequence (108 aa):
MEIHRNEYQEKELVEIARRKVKKLKGFYIHAFIYLIGVLVFILKEYFGVPFNFFPLKHINFFALAIWSSIFFISAIDMLITYHFFGENWEERKIKRIMEKESKKQNWK

InterPro domains:
  IPR025698 2TM domain [PF13239] (17-99)

Radius of gyration: 22.99 Å; chains: 1; bounding box: 48×25×70 Å

pLDDT: mean 70.53, std 7.17, range [42.94, 80.38]